Protein AF-A0A9C8MKR2-F1 (afdb_monomer)

Solvent-accessible surface area (backbone atoms only — not comparable to full-atom values): 10130 Å² total; per-residue (Å²): 132,82,73,86,80,74,69,85,69,83,81,73,58,50,80,43,44,31,37,41,53,26,25,48,69,58,49,51,50,31,66,74,66,73,51,85,75,60,47,44,42,74,74,47,92,58,81,66,60,78,58,73,46,70,56,48,45,56,51,41,48,49,52,42,58,51,49,63,74,76,45,94,72,82,83,54,96,58,78,41,53,66,44,45,46,54,51,47,24,70,72,35,68,50,70,89,67,43,78,46,97,65,90,54,72,68,50,41,60,75,42,12,74,50,95,69,36,49,73,47,77,49,29,47,44,60,55,58,68,70,51,61,66,67,58,32,61,74,72,68,55,87,82,85,91,75,86,87,79,91,69,57,79,91,73,60,76,56,74,87,126

Structure (mmCIF, N/CA/C/O backbone):
data_AF-A0A9C8MKR2-F1
#
_entry.id   AF-A0A9C8MKR2-F1
#
loop_
_atom_site.group_PDB
_atom_site.id
_atom_site.type_symbol
_atom_site.label_atom_id
_atom_site.label_alt_id
_atom_site.label_comp_id
_atom_site.label_asym_id
_atom_site.label_entity_id
_atom_site.label_seq_id
_atom_site.pdbx_PDB_ins_code
_atom_site.Cartn_x
_atom_site.Cartn_y
_atom_site.Cartn_z
_atom_site.occupancy
_atom_site.B_iso_or_equiv
_atom_site.auth_seq_id
_atom_site.auth_comp_id
_atom_site.auth_asym_id
_atom_site.auth_atom_id
_atom_site.pdbx_PDB_model_num
ATOM 1 N N . MET A 1 1 ? 21.883 5.729 -13.145 1.00 25.47 1 MET A N 1
ATOM 2 C CA . MET A 1 1 ? 21.526 6.793 -12.184 1.00 25.47 1 MET A CA 1
ATOM 3 C C . MET A 1 1 ? 20.183 7.330 -12.645 1.00 25.47 1 MET A C 1
ATOM 5 O O . MET A 1 1 ? 20.151 8.066 -13.616 1.00 25.47 1 MET A O 1
ATOM 9 N N . PHE A 1 2 ? 19.076 6.830 -12.087 1.00 24.97 2 PHE A N 1
ATOM 10 C CA . PHE A 1 2 ? 17.751 7.321 -12.472 1.00 24.97 2 PHE A CA 1
ATOM 11 C C . PHE A 1 2 ? 17.649 8.778 -12.010 1.00 24.97 2 PHE A C 1
ATOM 13 O O . PHE A 1 2 ? 17.885 9.011 -10.819 1.00 24.97 2 PHE A O 1
ATOM 20 N N . PRO A 1 3 ? 17.384 9.739 -12.913 1.00 27.67 3 PRO A N 1
ATOM 21 C CA . PRO A 1 3 ? 17.173 11.122 -12.518 1.00 27.67 3 PRO A CA 1
ATOM 22 C C . PRO A 1 3 ? 16.060 11.163 -11.471 1.00 27.67 3 PRO A C 1
ATOM 24 O O . PRO A 1 3 ? 15.127 10.356 -11.503 1.00 27.67 3 PRO A O 1
ATOM 27 N N . GLU A 1 4 ? 16.210 12.048 -10.491 1.00 32.69 4 GLU A N 1
ATOM 28 C CA . GLU A 1 4 ? 15.188 12.322 -9.490 1.00 32.69 4 GLU A CA 1
ATOM 29 C C . GLU A 1 4 ? 13.924 12.818 -10.200 1.00 32.69 4 GLU A C 1
ATOM 31 O O . GLU A 1 4 ? 13.739 14.012 -10.403 1.00 32.69 4 GLU A O 1
ATOM 36 N N . LEU A 1 5 ? 13.040 11.892 -10.583 1.00 31.42 5 LEU A N 1
ATOM 37 C CA . LEU A 1 5 ? 11.649 12.195 -10.894 1.00 31.42 5 LEU A CA 1
ATOM 38 C C . LEU A 1 5 ? 10.962 12.553 -9.575 1.00 31.42 5 LEU A C 1
ATOM 40 O O . LEU A 1 5 ? 10.247 11.757 -8.972 1.00 31.42 5 LEU A O 1
ATOM 44 N N . ILE A 1 6 ? 11.226 13.764 -9.096 1.00 31.67 6 ILE A N 1
ATOM 45 C CA . ILE A 1 6 ? 10.295 14.466 -8.226 1.00 31.67 6 ILE A CA 1
ATOM 46 C C . ILE A 1 6 ? 9.281 15.088 -9.180 1.00 31.67 6 ILE A C 1
ATOM 48 O O . ILE A 1 6 ? 9.388 16.247 -9.576 1.00 31.67 6 ILE A O 1
ATOM 52 N N . ALA A 1 7 ? 8.310 14.280 -9.608 1.00 32.16 7 ALA A N 1
ATOM 53 C CA . ALA A 1 7 ? 7.073 14.846 -10.108 1.00 32.16 7 ALA A CA 1
ATOM 54 C C . ALA A 1 7 ? 6.464 15.621 -8.934 1.00 32.16 7 ALA A C 1
ATOM 56 O O . ALA A 1 7 ? 6.243 15.050 -7.868 1.00 32.16 7 ALA A O 1
ATOM 57 N N . LYS A 1 8 ? 6.280 16.933 -9.107 1.00 33.09 8 LYS A N 1
ATOM 58 C CA . LYS A 1 8 ? 5.567 17.795 -8.159 1.00 33.09 8 LYS A CA 1
ATOM 59 C C . LYS A 1 8 ? 4.208 17.154 -7.869 1.00 33.09 8 LYS A C 1
ATOM 61 O O . LYS A 1 8 ? 3.331 17.190 -8.733 1.00 33.09 8 LYS A O 1
ATOM 66 N N . SER A 1 9 ? 4.047 16.550 -6.699 1.00 47.94 9 SER A N 1
ATOM 67 C CA . SER A 1 9 ? 2.753 16.045 -6.275 1.00 47.94 9 SER A CA 1
ATOM 68 C C . SER A 1 9 ? 1.878 17.179 -5.771 1.00 47.94 9 SER A C 1
ATOM 70 O O . SER A 1 9 ? 2.360 18.192 -5.260 1.00 47.94 9 SER A O 1
ATOM 72 N N . ALA A 1 10 ? 0.571 17.034 -5.980 1.00 54.66 10 ALA A N 1
ATOM 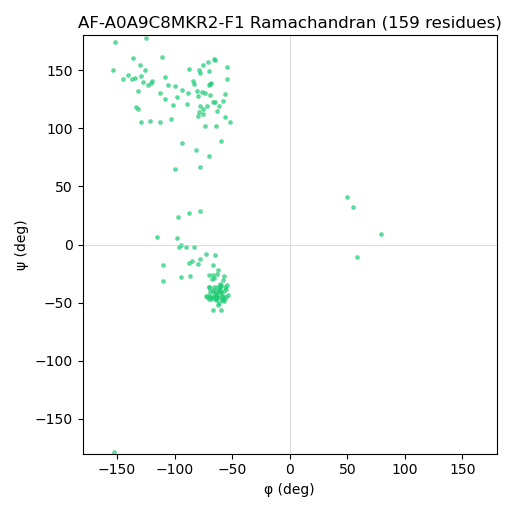73 C CA . ALA A 1 10 ? -0.396 17.844 -5.265 1.00 54.66 10 ALA A CA 1
ATOM 74 C C . ALA A 1 10 ? -0.241 17.495 -3.781 1.00 54.66 10 ALA A C 1
ATOM 76 O O . ALA A 1 10 ? -0.460 16.343 -3.411 1.00 54.66 10 ALA A O 1
ATOM 77 N N . GLU A 1 11 ? 0.189 18.453 -2.959 1.00 68.50 11 GLU A N 1
ATOM 78 C CA . GLU A 1 11 ? 0.273 18.256 -1.513 1.00 68.50 11 GLU A CA 1
ATOM 79 C C . GLU A 1 11 ? -1.114 17.841 -1.006 1.00 68.50 11 GLU A C 1
ATOM 81 O O . GLU A 1 11 ? -2.066 18.623 -1.055 1.00 68.50 11 GLU A O 1
ATOM 86 N N . ILE A 1 12 ? -1.253 16.579 -0.588 1.00 80.44 12 ILE A N 1
ATOM 87 C CA . ILE A 1 12 ? -2.455 16.140 0.115 1.00 80.44 12 ILE A CA 1
ATOM 88 C C . ILE A 1 12 ? -2.423 16.825 1.477 1.00 80.44 12 ILE A C 1
ATOM 90 O O . ILE A 1 12 ? -1.425 16.732 2.192 1.00 80.44 12 ILE A O 1
ATOM 94 N N . ASP A 1 13 ? -3.519 17.492 1.835 1.00 89.00 13 ASP A N 1
ATOM 95 C CA . ASP A 1 13 ? -3.641 18.142 3.133 1.00 89.00 13 ASP A CA 1
ATOM 96 C C . ASP A 1 13 ? -3.416 17.134 4.272 1.00 89.00 13 ASP A C 1
ATOM 98 O O . ASP A 1 13 ? -4.032 16.064 4.304 1.00 89.00 13 ASP A O 1
ATOM 102 N N . GLU A 1 14 ? -2.542 17.487 5.214 1.00 90.75 14 GLU A N 1
ATOM 103 C CA . GLU A 1 14 ? -2.155 16.645 6.351 1.00 90.75 14 GLU A CA 1
ATOM 104 C C . GLU A 1 14 ? -3.352 16.224 7.220 1.00 90.75 14 GLU A C 1
ATOM 106 O O . GLU A 1 14 ? -3.341 15.131 7.796 1.00 90.75 14 GLU A O 1
ATOM 111 N N . GLY A 1 15 ? -4.390 17.065 7.291 1.00 92.50 15 GLY A N 1
ATOM 112 C CA . GLY A 1 15 ? -5.635 16.820 8.018 1.00 92.50 15 GLY A CA 1
ATOM 113 C C . GLY A 1 15 ? -6.663 15.993 7.245 1.00 92.50 15 GLY A C 1
ATOM 114 O O . GLY A 1 15 ? -7.716 15.668 7.797 1.00 92.50 15 GLY A O 1
ATOM 115 N N . THR A 1 16 ? -6.376 15.616 5.996 1.00 92.12 16 THR A N 1
ATOM 116 C CA . THR A 1 16 ? -7.273 14.793 5.181 1.00 92.12 16 THR A CA 1
ATOM 117 C C . THR A 1 16 ? -7.564 13.469 5.880 1.00 92.12 16 THR A C 1
ATOM 119 O O . THR A 1 16 ? -6.653 12.692 6.183 1.00 92.12 16 THR A O 1
ATOM 122 N N . VAL A 1 17 ? -8.852 13.195 6.096 1.00 93.56 17 VAL A N 1
ATOM 123 C CA . VAL A 1 17 ? -9.331 11.951 6.702 1.00 93.56 17 VAL A CA 1
ATOM 124 C C . VAL A 1 17 ? -9.204 10.796 5.712 1.00 93.56 17 VAL A C 1
ATOM 126 O O . VAL A 1 17 ? -9.646 10.866 4.562 1.00 93.56 17 VAL A O 1
ATOM 129 N N . LEU A 1 18 ? -8.609 9.710 6.192 1.00 94.62 18 LEU A N 1
ATOM 130 C CA . LEU A 1 18 ? -8.375 8.480 5.456 1.00 94.62 18 LEU A CA 1
ATOM 131 C C . LEU A 1 18 ? -9.081 7.310 6.133 1.00 94.62 18 LEU A C 1
ATOM 133 O O . LEU A 1 18 ? -9.036 7.156 7.353 1.00 94.62 18 LEU A O 1
ATOM 137 N N . TRP A 1 19 ? -9.651 6.435 5.312 1.00 95.56 19 TRP A N 1
ATOM 138 C CA . TRP A 1 19 ? -10.351 5.232 5.738 1.00 95.56 19 TRP A CA 1
ATOM 139 C C . TRP A 1 19 ? -9.706 3.973 5.160 1.00 95.56 19 TRP A C 1
ATOM 141 O O . TRP A 1 19 ? -9.347 3.920 3.979 1.00 95.56 19 TRP A O 1
ATOM 151 N N . LYS A 1 20 ? -9.607 2.918 5.972 1.00 95.06 20 LYS A N 1
ATOM 152 C CA . LYS A 1 20 ? -9.227 1.575 5.520 1.00 95.06 20 LYS A CA 1
ATOM 153 C C . LYS A 1 20 ? -10.159 0.523 6.093 1.00 95.06 20 LYS A C 1
ATOM 155 O O . LYS A 1 20 ? -10.207 0.311 7.299 1.00 95.06 20 LYS A O 1
ATOM 160 N N . TYR A 1 21 ? -10.839 -0.172 5.195 1.00 95.38 21 TYR A N 1
ATOM 161 C CA . TYR A 1 21 ? -11.776 -1.242 5.507 1.00 95.38 21 TYR A CA 1
ATOM 162 C C . TYR A 1 21 ? -11.046 -2.581 5.461 1.00 95.38 21 TYR A C 1
ATOM 164 O O . TYR A 1 21 ? -10.283 -2.846 4.527 1.00 95.38 21 TYR A O 1
ATOM 172 N N . LEU A 1 22 ? -11.244 -3.413 6.476 1.00 95.50 22 LEU A N 1
ATOM 173 C CA . LEU A 1 22 ? -10.551 -4.686 6.645 1.00 95.50 22 LEU A CA 1
ATOM 174 C C . LEU A 1 22 ? -11.517 -5.746 7.167 1.00 95.50 22 LEU A C 1
ATOM 176 O O . LEU A 1 22 ? -12.363 -5.463 8.011 1.00 95.50 22 LEU A O 1
ATOM 180 N N . ASP A 1 23 ? -11.329 -6.990 6.737 1.00 95.38 23 ASP A N 1
ATOM 181 C CA . ASP A 1 23 ? -11.853 -8.132 7.484 1.00 95.38 23 ASP A CA 1
ATOM 182 C C . ASP A 1 23 ? -11.154 -8.271 8.850 1.00 95.38 23 ASP A C 1
ATOM 184 O O . ASP A 1 23 ? -10.034 -7.783 9.063 1.00 95.38 23 ASP A O 1
ATOM 188 N N . LEU A 1 24 ? -11.814 -8.975 9.775 1.00 95.00 24 LEU A N 1
ATOM 189 C CA . LEU A 1 24 ? -11.318 -9.173 11.138 1.00 95.00 24 LEU A CA 1
ATOM 190 C C . LEU A 1 24 ? -9.907 -9.781 11.169 1.00 95.00 24 LEU A C 1
ATOM 192 O O . LEU A 1 24 ? -9.075 -9.395 11.988 1.00 95.00 24 LEU A O 1
ATOM 196 N N . SER A 1 25 ? -9.610 -10.718 10.266 1.00 94.50 25 SER A N 1
ATOM 197 C CA . SER A 1 25 ? -8.324 -11.421 10.253 1.00 94.50 25 SER A CA 1
ATOM 198 C C . SER A 1 25 ? -7.161 -10.486 9.900 1.00 94.50 25 SER A C 1
ATOM 200 O O . SER A 1 25 ? -6.110 -10.514 10.550 1.00 94.50 25 SER A O 1
ATOM 202 N N . LYS A 1 26 ? -7.361 -9.588 8.927 1.00 94.81 26 LYS A N 1
ATOM 203 C CA . LYS A 1 26 ? -6.392 -8.550 8.561 1.00 94.81 26 LYS A CA 1
ATOM 204 C C . LYS A 1 26 ? -6.226 -7.529 9.676 1.00 94.81 26 LYS A C 1
ATOM 206 O O . LYS A 1 26 ? -5.097 -7.116 9.937 1.00 94.81 26 LYS A O 1
ATOM 211 N N . PHE A 1 27 ? -7.312 -7.154 10.351 1.00 95.81 27 PHE A N 1
ATOM 212 C CA . PHE A 1 27 ? -7.242 -6.246 11.493 1.00 95.81 27 PHE A CA 1
ATOM 213 C C . PHE A 1 27 ? -6.443 -6.844 12.658 1.00 95.81 27 PHE A C 1
ATOM 215 O O . PHE A 1 27 ? -5.524 -6.208 13.171 1.00 95.81 27 PHE A O 1
ATOM 222 N N . ILE A 1 28 ? -6.698 -8.106 13.012 1.00 95.94 28 ILE A N 1
ATOM 223 C CA . ILE A 1 28 ? -5.914 -8.824 14.026 1.00 95.94 28 ILE A CA 1
ATOM 224 C C . ILE A 1 28 ? -4.438 -8.904 13.613 1.00 95.94 28 ILE A C 1
ATOM 226 O O . ILE A 1 28 ? -3.555 -8.646 14.434 1.00 95.94 28 ILE A O 1
ATOM 230 N N . SER A 1 29 ? -4.145 -9.206 12.341 1.00 96.75 29 SER A N 1
ATOM 231 C CA . SER A 1 29 ? -2.765 -9.219 11.838 1.00 96.75 29 SER A CA 1
ATOM 232 C C . SER A 1 29 ? -2.085 -7.854 11.988 1.00 96.75 29 SER A C 1
ATOM 234 O O . SER A 1 29 ? -0.909 -7.815 12.346 1.00 96.75 29 SER A O 1
ATOM 236 N N . LEU A 1 30 ? -2.792 -6.750 11.722 1.00 96.06 30 LEU A N 1
ATOM 237 C CA . LEU A 1 30 ? -2.275 -5.390 11.896 1.00 96.06 30 LEU A CA 1
ATOM 238 C C . LEU A 1 30 ? -1.917 -5.119 13.364 1.00 96.06 30 LEU A C 1
ATOM 240 O O . LEU A 1 30 ? -0.797 -4.698 13.647 1.00 96.06 30 LEU A O 1
ATOM 244 N N . LEU A 1 31 ? -2.835 -5.401 14.294 1.00 96.00 31 LEU A N 1
ATOM 245 C CA . LEU A 1 31 ? -2.627 -5.164 15.727 1.00 96.00 31 LEU A CA 1
ATOM 246 C C . LEU A 1 31 ? -1.499 -6.027 16.302 1.00 96.00 31 LEU A C 1
ATOM 248 O O . LEU A 1 31 ? -0.655 -5.538 17.051 1.00 96.00 31 LEU A O 1
ATOM 252 N N . SER A 1 32 ? -1.470 -7.309 15.932 1.00 97.75 32 SER A N 1
ATOM 253 C CA . SER A 1 32 ? -0.477 -8.266 16.420 1.00 97.75 32 SER A CA 1
ATOM 254 C C . SER A 1 32 ? 0.929 -7.933 15.919 1.00 97.75 32 SER A C 1
ATOM 256 O O . SER A 1 32 ? 1.880 -7.939 16.700 1.00 97.75 32 SER A O 1
ATOM 258 N N . LYS A 1 33 ? 1.068 -7.612 14.626 1.00 96.00 33 LYS A N 1
ATOM 259 C CA . LYS A 1 33 ? 2.376 -7.351 14.008 1.00 96.00 33 LYS A CA 1
ATOM 260 C C . LYS A 1 33 ? 2.831 -5.901 14.132 1.00 96.00 33 LYS A C 1
ATOM 262 O O . LYS A 1 33 ? 4.007 -5.634 13.900 1.00 96.00 33 LYS A O 1
ATOM 267 N N . LYS A 1 34 ? 1.920 -4.977 14.465 1.00 94.00 34 LYS A N 1
ATOM 268 C CA . LYS A 1 34 ? 2.159 -3.524 14.496 1.00 94.00 34 LYS A CA 1
ATOM 269 C C . LYS A 1 34 ? 2.817 -3.027 13.206 1.00 94.00 34 LYS A C 1
ATOM 271 O O . LYS A 1 34 ? 3.757 -2.237 13.233 1.00 94.00 34 LYS A O 1
ATOM 276 N N . SER A 1 35 ? 2.361 -3.549 12.070 1.00 92.38 35 SER A N 1
ATOM 277 C CA . SER A 1 35 ? 2.944 -3.266 10.763 1.00 92.38 35 SER A CA 1
ATOM 278 C C . SER A 1 35 ? 1.883 -3.217 9.673 1.00 92.38 35 SER A C 1
ATOM 280 O O . SER A 1 35 ? 0.918 -3.984 9.671 1.00 92.38 35 SER A O 1
ATOM 282 N N . LEU A 1 36 ? 2.073 -2.300 8.727 1.00 92.50 36 LEU A N 1
ATOM 283 C CA . LEU A 1 36 ? 1.232 -2.189 7.544 1.00 92.50 36 LEU A CA 1
ATOM 284 C 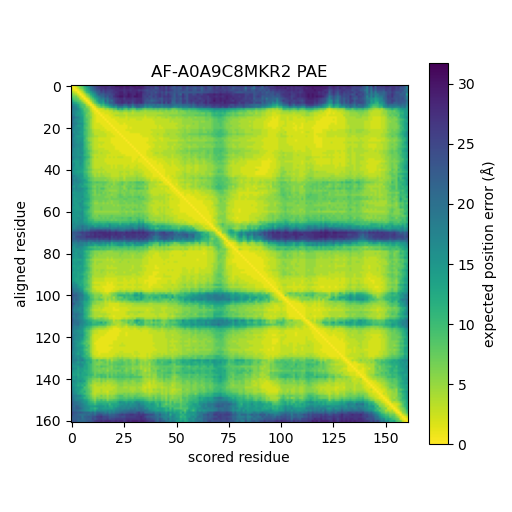C . LEU A 1 36 ? 1.671 -3.225 6.508 1.00 92.50 36 LEU A C 1
ATOM 286 O O . LEU A 1 36 ? 2.852 -3.347 6.193 1.00 92.50 36 LEU A O 1
ATOM 290 N N . TRP A 1 37 ? 0.708 -3.955 5.950 1.00 93.31 37 TRP A N 1
ATOM 291 C CA . TRP A 1 37 ? 0.953 -4.824 4.803 1.00 93.31 37 TRP A CA 1
ATOM 292 C C . TRP A 1 37 ? 0.989 -4.000 3.516 1.00 93.31 37 TRP A C 1
ATOM 294 O O . TRP A 1 37 ? 0.035 -3.273 3.246 1.00 93.31 37 TRP A O 1
ATOM 304 N N . LEU A 1 38 ? 2.035 -4.132 2.701 1.00 92.88 38 LEU A N 1
ATOM 305 C CA . LEU A 1 38 ? 2.066 -3.558 1.357 1.00 92.88 38 LEU A CA 1
ATOM 306 C C . LEU A 1 38 ? 1.962 -4.686 0.329 1.00 92.88 38 LEU A C 1
ATOM 308 O O . LEU A 1 38 ? 2.748 -5.633 0.350 1.00 92.88 38 LEU A O 1
ATOM 312 N N . ALA A 1 39 ? 0.982 -4.591 -0.564 1.00 93.31 39 ALA A N 1
ATOM 313 C CA . ALA A 1 39 ? 0.785 -5.556 -1.634 1.00 93.31 39 ALA A CA 1
ATOM 314 C C . ALA A 1 39 ? 1.699 -5.215 -2.815 1.00 93.31 39 ALA A C 1
ATOM 316 O O . ALA A 1 39 ? 1.846 -4.048 -3.173 1.00 93.31 39 ALA A O 1
ATOM 317 N N . ARG A 1 40 ? 2.312 -6.231 -3.424 1.00 93.31 40 ARG A N 1
ATOM 318 C CA . ARG A 1 40 ? 3.083 -6.046 -4.657 1.00 93.31 40 ARG A CA 1
ATOM 319 C C . ARG A 1 40 ? 2.152 -5.699 -5.811 1.00 93.31 40 ARG A C 1
ATOM 321 O O . ARG A 1 40 ? 1.105 -6.337 -5.941 1.00 93.31 40 ARG A O 1
ATOM 328 N N . VAL A 1 41 ? 2.555 -4.758 -6.660 1.00 92.75 41 VAL A N 1
ATOM 329 C CA . VAL A 1 41 ? 1.731 -4.293 -7.790 1.00 92.75 41 VAL A CA 1
ATOM 330 C C . VAL A 1 41 ? 1.345 -5.445 -8.719 1.00 92.75 41 VAL A C 1
ATOM 332 O O . VAL A 1 41 ? 0.189 -5.562 -9.105 1.00 92.75 41 VAL A O 1
ATOM 335 N N . ASP A 1 42 ? 2.258 -6.381 -8.989 1.00 91.56 42 ASP A N 1
ATOM 336 C CA . ASP A 1 42 ? 1.985 -7.529 -9.866 1.00 91.56 42 ASP A CA 1
ATOM 337 C C . ASP A 1 42 ? 0.924 -8.517 -9.337 1.00 91.56 42 ASP A C 1
ATOM 339 O O . ASP A 1 42 ? 0.498 -9.413 -10.065 1.00 91.56 42 ASP A O 1
ATOM 343 N N . THR A 1 43 ? 0.479 -8.364 -8.085 1.00 92.88 43 THR A N 1
ATOM 344 C CA . THR A 1 43 ? -0.576 -9.196 -7.476 1.00 92.88 43 THR A CA 1
ATOM 345 C C . THR A 1 43 ? -1.978 -8.592 -7.589 1.00 92.88 43 THR A C 1
ATOM 347 O O . THR A 1 43 ? -2.948 -9.187 -7.113 1.00 92.88 43 THR A O 1
ATOM 350 N N . PHE A 1 44 ? -2.103 -7.411 -8.196 1.00 89.69 44 PHE A N 1
ATOM 351 C CA . PHE A 1 44 ? -3.368 -6.695 -8.294 1.00 89.69 44 PHE A CA 1
ATOM 352 C C . PHE A 1 44 ? -4.287 -7.332 -9.342 1.00 89.69 44 PHE A C 1
ATOM 354 O O . PHE A 1 44 ? -3.853 -8.004 -10.278 1.00 89.69 44 PHE A O 1
ATOM 361 N N . LYS A 1 45 ? -5.601 -7.137 -9.169 1.00 87.50 45 LYS A N 1
ATOM 362 C CA . LYS A 1 45 ? -6.602 -7.657 -10.113 1.00 87.50 45 LYS A CA 1
ATOM 363 C C . LYS A 1 45 ? -6.553 -6.907 -11.448 1.00 87.50 45 LYS A C 1
ATOM 365 O O . LYS A 1 45 ? -6.762 -7.531 -12.489 1.00 87.50 45 LYS A O 1
ATOM 370 N N . ASP A 1 46 ? -6.295 -5.600 -11.410 1.00 84.75 46 ASP A N 1
ATOM 371 C CA . ASP A 1 46 ? -6.044 -4.817 -12.616 1.00 84.75 46 ASP A CA 1
ATOM 372 C C . ASP A 1 46 ? -4.605 -5.037 -13.088 1.00 84.75 46 ASP A C 1
ATOM 374 O O . ASP A 1 46 ? -3.643 -4.665 -12.424 1.00 84.75 46 ASP A O 1
ATOM 378 N N . LYS A 1 47 ? -4.467 -5.661 -14.256 1.00 83.19 47 LYS A N 1
ATOM 379 C CA . LYS A 1 47 ? -3.167 -5.974 -14.859 1.00 83.19 47 LYS A CA 1
ATOM 380 C C . LYS A 1 47 ? -2.514 -4.766 -15.528 1.00 83.19 47 LYS A C 1
ATOM 382 O O . LYS A 1 47 ? -1.347 -4.858 -15.899 1.00 83.19 47 LYS A O 1
ATOM 387 N N . HIS A 1 48 ? -3.258 -3.678 -15.720 1.00 80.62 48 HIS A N 1
ATOM 388 C CA . HIS A 1 48 ? -2.729 -2.439 -16.283 1.00 80.62 48 HIS A CA 1
ATOM 389 C C . HIS A 1 48 ? -2.085 -1.555 -15.211 1.00 80.62 48 HIS A C 1
ATOM 391 O O . HIS A 1 48 ? -1.348 -0.627 -15.549 1.00 80.62 48 HIS A O 1
ATOM 397 N N . GLU A 1 49 ? -2.324 -1.844 -13.929 1.00 79.81 49 GLU A N 1
ATOM 398 C CA . GLU A 1 49 ? -1.760 -1.076 -12.828 1.00 79.81 49 GLU A CA 1
ATOM 399 C C . GLU A 1 49 ? -0.230 -1.221 -12.800 1.00 79.81 49 GLU A C 1
ATOM 401 O O . GLU A 1 49 ? 0.322 -2.321 -12.771 1.00 79.81 49 GLU A O 1
ATOM 406 N N . GLY A 1 50 ? 0.467 -0.084 -12.883 1.00 80.75 50 GLY A N 1
ATOM 407 C CA . GLY A 1 50 ? 1.928 -0.034 -12.978 1.00 80.75 50 GLY A CA 1
ATOM 408 C C . GLY A 1 50 ? 2.514 -0.320 -14.368 1.00 80.75 50 GLY A C 1
ATOM 409 O O . GLY A 1 50 ? 3.734 -0.443 -14.484 1.00 80.75 50 GLY A O 1
ATOM 410 N N . MET A 1 51 ? 1.698 -0.419 -15.426 1.00 83.94 51 MET A N 1
ATOM 411 C CA . MET A 1 51 ? 2.217 -0.510 -16.796 1.00 83.94 51 MET A CA 1
ATOM 412 C C . MET A 1 51 ? 2.648 0.849 -17.351 1.00 83.94 51 MET A C 1
ATOM 414 O O . MET A 1 51 ? 2.067 1.887 -17.034 1.00 83.94 51 MET A O 1
ATOM 418 N N . PHE A 1 52 ? 3.634 0.835 -18.249 1.00 85.38 52 PHE A N 1
ATOM 419 C CA . PHE A 1 52 ? 4.023 2.040 -18.967 1.00 85.38 52 PHE A CA 1
ATOM 420 C C . PHE A 1 52 ? 2.940 2.470 -19.966 1.00 85.38 52 PHE A C 1
ATOM 422 O O . PHE A 1 52 ? 2.428 1.626 -20.712 1.00 85.38 52 PHE A O 1
ATOM 429 N N . PRO A 1 53 ? 2.647 3.782 -20.060 1.00 84.25 53 PRO A N 1
ATOM 430 C CA . PRO A 1 53 ? 1.909 4.334 -21.187 1.00 84.25 53 PRO A CA 1
ATOM 431 C C . PRO A 1 53 ? 2.580 3.973 -22.516 1.00 84.25 53 PRO A C 1
ATOM 433 O O . PRO A 1 53 ? 3.801 3.796 -22.581 1.00 84.25 53 PRO A O 1
ATOM 436 N N . LEU A 1 54 ? 1.793 3.902 -23.592 1.00 84.62 54 LEU A N 1
ATOM 437 C CA . LEU A 1 54 ? 2.278 3.461 -24.904 1.00 84.62 54 LEU A CA 1
ATOM 438 C C . LEU A 1 54 ? 3.478 4.286 -25.394 1.00 84.62 54 LEU A C 1
ATOM 440 O O . LEU A 1 54 ? 4.463 3.715 -25.851 1.00 84.62 54 LEU A O 1
ATOM 444 N N . GLU A 1 55 ? 3.415 5.608 -25.262 1.00 85.06 55 GLU A N 1
ATOM 445 C CA . GLU A 1 55 ? 4.468 6.533 -25.702 1.00 85.06 55 GLU A CA 1
ATOM 446 C C . GLU A 1 55 ? 5.778 6.327 -24.926 1.00 85.06 55 GLU A C 1
ATOM 448 O O . GLU A 1 55 ? 6.864 6.273 -25.511 1.00 85.06 55 GLU A O 1
ATOM 453 N N . MET A 1 56 ? 5.679 6.119 -23.609 1.00 85.94 56 MET A N 1
ATOM 454 C CA . MET A 1 56 ? 6.830 5.791 -22.767 1.00 85.94 56 MET A CA 1
ATOM 455 C C . MET A 1 56 ? 7.422 4.437 -23.163 1.00 85.94 56 MET A C 1
ATOM 457 O O . MET A 1 56 ? 8.635 4.330 -23.341 1.00 85.94 56 MET A O 1
ATOM 461 N N . LYS A 1 57 ? 6.577 3.420 -23.374 1.00 89.44 57 LYS A N 1
ATOM 462 C CA . LYS A 1 57 ? 7.019 2.098 -23.830 1.00 89.44 57 LYS A CA 1
ATOM 463 C C . LYS A 1 57 ? 7.746 2.183 -25.173 1.00 89.44 57 LYS A C 1
ATOM 465 O O . LYS A 1 57 ? 8.843 1.654 -25.298 1.00 89.44 57 LYS A O 1
ATOM 470 N N . GLN A 1 58 ? 7.179 2.890 -26.151 1.00 90.19 58 GLN A N 1
ATOM 471 C CA . GLN A 1 58 ? 7.796 3.095 -27.465 1.00 90.19 58 GLN A CA 1
ATOM 472 C C . GLN A 1 58 ? 9.140 3.825 -27.371 1.00 90.19 58 GLN A C 1
ATOM 474 O O . GLN A 1 58 ? 10.058 3.524 -28.132 1.00 90.19 58 GLN A O 1
ATOM 479 N N . THR A 1 59 ? 9.261 4.784 -26.453 1.00 90.50 59 THR A N 1
ATOM 480 C CA . THR A 1 59 ? 10.511 5.516 -26.230 1.00 90.50 59 THR A CA 1
ATOM 481 C C . THR A 1 59 ? 11.577 4.606 -25.623 1.00 90.50 59 THR A C 1
ATOM 483 O O . THR A 1 59 ? 12.687 4.536 -26.143 1.00 90.50 59 THR A O 1
ATOM 486 N N . LEU A 1 60 ? 11.226 3.835 -24.591 1.00 90.06 60 LEU A N 1
ATOM 487 C CA . LEU A 1 60 ? 12.120 2.844 -23.987 1.00 90.06 60 LEU A CA 1
ATOM 488 C C . LEU A 1 60 ? 12.527 1.7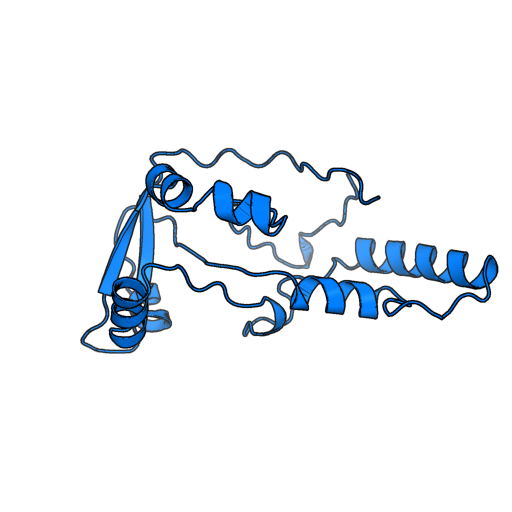54 -24.988 1.00 90.06 60 LEU A C 1
ATOM 490 O O . LEU A 1 60 ? 13.699 1.396 -25.051 1.00 90.06 60 LEU A O 1
ATOM 494 N N . ASP A 1 61 ? 11.604 1.294 -25.837 1.00 91.94 61 ASP A N 1
ATOM 495 C CA . ASP A 1 61 ? 11.897 0.309 -26.884 1.00 91.94 61 ASP A CA 1
ATOM 496 C C . ASP A 1 61 ? 12.943 0.821 -27.886 1.00 91.94 61 ASP A C 1
ATOM 498 O O . ASP A 1 61 ? 13.740 0.031 -28.393 1.00 91.94 61 ASP A O 1
ATOM 502 N N . LYS A 1 62 ? 12.966 2.129 -28.186 1.00 91.50 62 LYS A N 1
ATOM 503 C CA . LYS A 1 62 ? 14.016 2.736 -29.024 1.00 91.50 62 LYS A CA 1
ATOM 504 C C . LYS A 1 62 ? 15.355 2.771 -28.292 1.00 91.50 62 LYS A C 1
ATOM 506 O O . LYS A 1 62 ? 16.346 2.327 -28.858 1.00 91.50 62 LYS A O 1
ATOM 511 N N . ILE A 1 63 ? 15.352 3.211 -27.034 1.00 88.69 63 ILE A N 1
ATOM 512 C CA . ILE A 1 63 ? 16.549 3.293 -26.186 1.00 88.69 63 ILE A CA 1
ATOM 513 C C . ILE A 1 63 ? 17.223 1.917 -26.057 1.00 88.69 63 ILE A C 1
ATOM 515 O O . ILE A 1 63 ? 18.416 1.783 -26.309 1.00 88.69 63 ILE A O 1
ATOM 519 N N . TYR A 1 64 ? 16.461 0.865 -25.741 1.00 87.81 64 TYR A N 1
ATOM 520 C CA . TYR A 1 64 ? 17.016 -0.490 -25.639 1.00 87.81 64 TYR A CA 1
ATOM 521 C C . TYR A 1 64 ? 17.566 -1.007 -26.979 1.00 87.81 64 TYR A C 1
ATOM 523 O O . TYR A 1 64 ? 18.607 -1.657 -26.991 1.00 87.81 64 TYR A O 1
ATOM 531 N N . LYS A 1 65 ? 16.931 -0.679 -28.115 1.00 87.12 65 LYS A N 1
ATOM 532 C CA . LYS A 1 65 ? 17.444 -1.035 -29.454 1.00 87.12 65 LYS A CA 1
ATOM 533 C C . LYS A 1 65 ? 18.730 -0.301 -29.831 1.00 87.12 65 LYS A C 1
ATOM 535 O O . LYS A 1 65 ? 19.492 -0.815 -30.646 1.00 87.12 65 LYS A O 1
ATOM 540 N N . GLU A 1 66 ? 18.936 0.912 -29.328 1.00 86.00 66 GLU A N 1
ATOM 541 C CA . GLU A 1 66 ? 20.178 1.666 -29.530 1.00 86.00 66 GLU A CA 1
ATOM 542 C C . GLU A 1 66 ? 21.314 1.045 -28.712 1.00 86.00 66 GLU A C 1
ATOM 544 O O . GLU A 1 66 ? 22.364 0.748 -29.278 1.00 86.00 66 GLU A O 1
ATOM 549 N N . PHE A 1 67 ? 21.065 0.702 -27.444 1.00 81.12 67 PHE A N 1
ATOM 550 C CA . PHE A 1 67 ? 22.050 0.011 -26.605 1.00 81.12 67 PHE A CA 1
ATOM 551 C C . PHE A 1 67 ? 22.470 -1.362 -27.152 1.00 81.12 67 PHE A C 1
ATOM 553 O O . PHE A 1 67 ? 23.650 -1.696 -27.096 1.00 81.12 67 PHE A O 1
ATOM 560 N N . GLU A 1 68 ? 21.552 -2.131 -27.753 1.00 76.50 68 GLU A N 1
ATOM 561 C CA . GLU A 1 68 ? 21.889 -3.412 -28.404 1.00 76.50 68 GLU A CA 1
ATOM 562 C C . GLU A 1 68 ? 22.867 -3.271 -29.587 1.00 76.50 68 GLU A C 1
ATOM 564 O O . GLU A 1 68 ? 23.513 -4.249 -29.963 1.00 76.50 68 GLU A O 1
ATOM 569 N N . LYS A 1 69 ? 22.966 -2.087 -30.206 1.00 68.19 69 LYS A N 1
ATOM 570 C CA . LYS A 1 69 ? 23.898 -1.833 -31.319 1.00 68.19 69 LYS A CA 1
ATOM 571 C C . LYS A 1 69 ? 25.287 -1.414 -30.844 1.00 68.19 69 LYS A C 1
ATOM 573 O O . LYS A 1 69 ? 26.247 -1.610 -31.586 1.00 68.19 69 LYS A O 1
ATOM 578 N N . GLU A 1 70 ? 25.377 -0.809 -29.662 1.00 65.00 70 GLU A N 1
ATOM 579 C CA . GLU A 1 70 ? 26.609 -0.219 -29.126 1.00 65.00 70 GLU A CA 1
ATOM 580 C C . GLU A 1 70 ? 27.387 -1.184 -28.218 1.00 65.00 70 GLU A C 1
ATOM 582 O O . GLU A 1 70 ? 28.615 -1.124 -28.193 1.00 65.00 70 GLU A O 1
ATOM 587 N N . GLU A 1 71 ? 26.718 -2.132 -27.548 1.00 58.38 71 GLU A N 1
ATOM 588 C CA . GLU A 1 71 ? 27.377 -3.159 -26.736 1.00 58.38 71 GLU A CA 1
ATOM 589 C C . GLU A 1 71 ? 26.783 -4.567 -26.922 1.00 58.38 71 GLU A C 1
ATOM 591 O O . GLU A 1 71 ? 25.574 -4.773 -26.984 1.00 58.38 71 GLU A O 1
ATOM 596 N N . ASN A 1 72 ? 27.658 -5.579 -26.918 1.00 55.28 72 ASN A N 1
ATOM 597 C CA . ASN A 1 72 ? 27.306 -7.006 -26.935 1.00 55.28 72 ASN A CA 1
ATOM 598 C C . ASN A 1 72 ? 27.082 -7.562 -25.504 1.00 55.28 72 ASN A C 1
ATOM 600 O O . ASN A 1 72 ? 27.338 -8.734 -25.233 1.00 55.28 72 ASN A O 1
ATOM 604 N N . THR A 1 73 ? 26.673 -6.715 -24.554 1.00 57.78 73 THR A N 1
ATOM 605 C CA . THR A 1 73 ? 26.676 -6.974 -23.101 1.00 57.78 73 THR A CA 1
ATOM 606 C C . THR A 1 73 ? 25.287 -7.384 -22.595 1.00 57.78 73 THR A C 1
ATOM 608 O O . THR A 1 73 ? 24.659 -6.721 -21.773 1.00 57.78 73 THR A O 1
ATOM 611 N N . LYS A 1 74 ? 24.781 -8.539 -23.046 1.00 62.59 74 LYS A N 1
ATOM 612 C CA . LYS A 1 74 ? 23.511 -9.117 -22.546 1.00 62.59 74 LYS A CA 1
ATOM 613 C C . LYS A 1 74 ? 23.629 -9.823 -21.181 1.00 62.59 74 LYS A C 1
ATOM 615 O O . LYS A 1 74 ? 22.840 -10.715 -20.884 1.00 62.59 74 LYS A O 1
ATOM 620 N N . ASP A 1 75 ? 24.561 -9.414 -20.323 1.00 69.94 75 ASP A N 1
ATOM 621 C CA . ASP A 1 75 ? 24.826 -10.098 -19.044 1.00 69.94 75 ASP A CA 1
ATOM 622 C C . ASP A 1 75 ? 23.995 -9.554 -17.863 1.00 69.94 75 ASP A C 1
ATOM 624 O O . ASP A 1 75 ? 24.066 -10.063 -16.743 1.00 69.94 75 ASP A O 1
ATOM 628 N N . GLY A 1 76 ? 23.172 -8.525 -18.098 1.00 74.06 76 GLY A N 1
ATOM 629 C CA . GLY A 1 76 ? 22.262 -7.958 -17.102 1.00 74.06 76 GLY A CA 1
ATOM 630 C C . GLY A 1 76 ? 20.891 -8.657 -17.046 1.00 74.06 76 GLY A C 1
ATOM 631 O O . GLY A 1 76 ? 20.394 -9.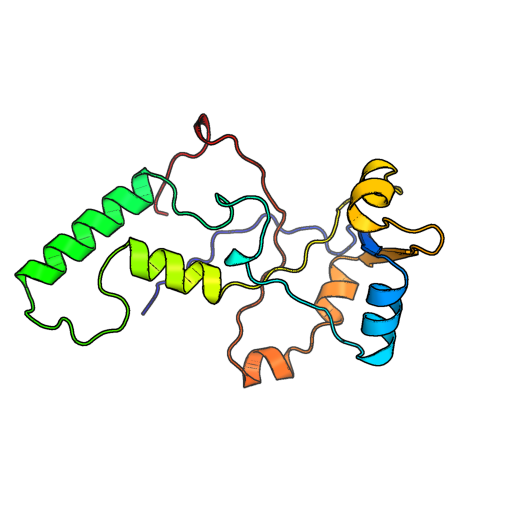129 -18.069 1.00 74.06 76 GLY A O 1
ATOM 632 N N . PRO A 1 77 ? 20.213 -8.667 -15.879 1.00 76.88 77 PRO A N 1
ATOM 633 C CA . PRO A 1 77 ? 18.888 -9.280 -15.716 1.00 76.88 77 PRO A CA 1
ATOM 634 C C . PRO A 1 77 ? 17.740 -8.491 -16.373 1.00 76.88 77 PRO A C 1
ATOM 636 O O . PRO A 1 77 ? 16.608 -8.964 -16.384 1.00 76.88 77 PRO A O 1
ATOM 639 N N . ILE A 1 78 ? 18.005 -7.277 -16.866 1.00 86.69 78 ILE A N 1
ATOM 640 C CA . ILE A 1 78 ? 17.036 -6.407 -17.540 1.00 86.69 78 ILE A CA 1
ATOM 641 C C . ILE A 1 78 ? 17.585 -6.124 -18.933 1.00 86.69 78 ILE A C 1
ATOM 643 O O . ILE A 1 78 ? 18.544 -5.364 -19.060 1.00 86.69 78 ILE A O 1
ATOM 647 N N . GLN A 1 79 ? 16.997 -6.733 -19.961 1.00 87.00 79 GLN A N 1
ATOM 648 C CA . GLN A 1 79 ? 17.533 -6.663 -21.324 1.00 87.00 79 GLN A CA 1
ATOM 649 C C . GLN A 1 79 ? 16.672 -5.820 -22.264 1.00 87.00 79 GLN A C 1
ATOM 651 O O . GLN A 1 79 ? 17.125 -5.411 -23.327 1.00 87.00 79 GLN A O 1
ATOM 656 N N . ASN A 1 80 ? 15.419 -5.571 -21.894 1.00 89.50 80 ASN A N 1
ATOM 657 C CA . ASN A 1 80 ? 14.471 -4.832 -22.714 1.00 89.50 80 ASN A CA 1
ATOM 658 C C . ASN A 1 80 ? 13.429 -4.110 -21.845 1.00 89.50 80 ASN A C 1
ATOM 660 O O . ASN A 1 80 ? 13.344 -4.304 -20.629 1.00 89.50 80 ASN A O 1
ATOM 664 N N . THR A 1 81 ? 12.582 -3.309 -22.491 1.00 90.12 81 THR A N 1
ATOM 665 C CA . THR A 1 81 ? 11.496 -2.557 -21.847 1.00 90.12 81 THR A CA 1
ATOM 666 C C . THR A 1 81 ? 10.533 -3.443 -21.060 1.00 90.12 81 THR A C 1
ATOM 668 O O . THR A 1 81 ? 10.045 -3.038 -20.006 1.00 90.12 81 THR A O 1
ATOM 671 N N . THR A 1 82 ? 10.250 -4.655 -21.547 1.00 90.69 82 THR A N 1
ATOM 672 C CA . THR A 1 82 ? 9.341 -5.588 -20.868 1.00 90.69 82 THR A CA 1
ATOM 673 C C . THR A 1 82 ? 9.965 -6.098 -19.577 1.00 9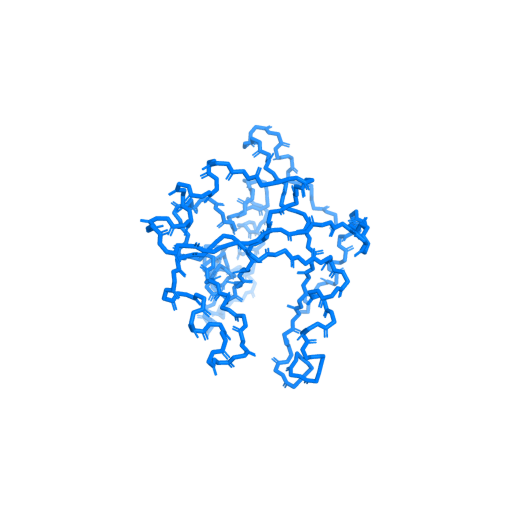0.69 82 THR A C 1
ATOM 675 O O . THR A 1 82 ? 9.301 -6.071 -18.542 1.00 90.69 82 THR A O 1
ATOM 678 N N . ASP A 1 83 ? 11.241 -6.489 -19.604 1.00 91.69 83 ASP A N 1
ATOM 679 C CA . ASP A 1 83 ? 11.971 -6.909 -18.404 1.00 91.69 83 ASP A CA 1
ATOM 680 C C . ASP A 1 83 ? 12.038 -5.774 -17.386 1.00 91.69 83 ASP A C 1
ATOM 682 O O . ASP A 1 83 ? 11.839 -5.998 -16.193 1.00 91.69 83 ASP A O 1
ATOM 686 N N . PHE A 1 84 ? 12.256 -4.543 -17.857 1.00 91.69 84 PHE A N 1
ATOM 687 C CA . PHE A 1 84 ? 12.286 -3.368 -16.996 1.00 91.69 84 PHE A CA 1
ATOM 688 C C . PHE A 1 84 ? 10.926 -3.118 -16.338 1.00 91.69 84 PHE A C 1
ATOM 690 O O . PHE A 1 84 ? 10.856 -2.984 -15.117 1.00 91.69 84 PHE A O 1
ATOM 697 N N . GLN A 1 85 ? 9.834 -3.150 -17.108 1.00 91.31 85 GLN A N 1
ATOM 698 C CA . GLN A 1 85 ? 8.480 -3.014 -16.564 1.00 91.31 85 GLN A CA 1
ATOM 699 C C . GLN A 1 85 ? 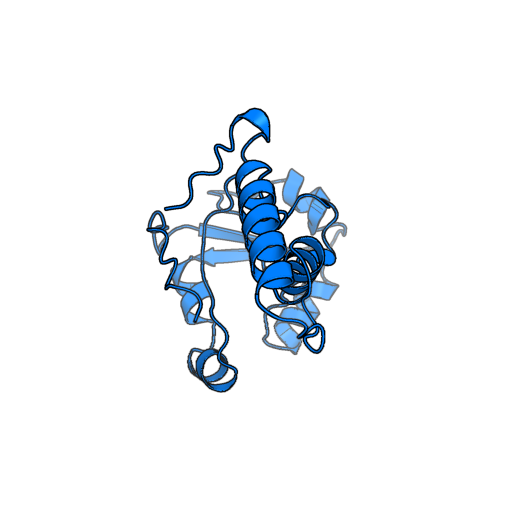8.179 -4.112 -15.537 1.00 91.31 85 GLN A C 1
ATOM 701 O O . GLN A 1 85 ? 7.697 -3.825 -14.443 1.00 91.31 85 GLN A O 1
ATOM 706 N N . GLN A 1 86 ? 8.494 -5.369 -15.864 1.00 91.38 86 GLN A N 1
ATOM 707 C CA . GLN A 1 86 ? 8.303 -6.509 -14.967 1.00 91.38 86 GLN A CA 1
ATOM 708 C C . GLN A 1 86 ? 9.124 -6.368 -13.685 1.00 91.38 86 GLN A C 1
ATOM 710 O O . GLN A 1 86 ? 8.636 -6.683 -12.599 1.00 91.38 86 GLN A O 1
ATOM 715 N N . HIS A 1 87 ? 10.358 -5.879 -13.795 1.00 92.12 87 HIS A N 1
ATOM 716 C CA . HIS A 1 87 ? 11.198 -5.592 -12.645 1.00 92.12 87 HIS A CA 1
ATOM 717 C C . HIS A 1 87 ? 10.567 -4.515 -11.756 1.00 92.12 87 HIS A C 1
ATOM 719 O O . HIS A 1 87 ? 10.505 -4.708 -10.543 1.00 92.12 87 HIS A O 1
ATOM 725 N N . LEU A 1 88 ? 10.045 -3.426 -12.330 1.00 90.69 88 LEU A N 1
ATOM 726 C CA . LEU A 1 88 ? 9.396 -2.364 -11.560 1.00 90.69 88 LEU A CA 1
ATOM 727 C C . LEU A 1 88 ? 8.150 -2.863 -10.819 1.00 90.69 88 LEU A C 1
ATOM 729 O O . LEU A 1 88 ? 8.082 -2.708 -9.603 1.00 90.69 88 LEU A O 1
ATOM 733 N N . ILE A 1 89 ? 7.199 -3.522 -11.492 1.00 91.19 89 ILE A N 1
ATOM 734 C CA . ILE A 1 89 ? 5.941 -3.953 -10.843 1.00 91.19 89 ILE A CA 1
ATOM 735 C C . ILE A 1 89 ? 6.151 -5.037 -9.773 1.00 91.19 89 ILE A C 1
ATOM 737 O O . ILE A 1 89 ? 5.372 -5.130 -8.826 1.00 91.19 89 ILE A O 1
ATOM 741 N N . LYS A 1 90 ? 7.223 -5.835 -9.877 1.00 92.38 90 LYS A N 1
ATOM 742 C CA . LYS A 1 90 ? 7.599 -6.832 -8.857 1.00 92.38 90 LYS A CA 1
ATOM 743 C C . LYS A 1 90 ? 8.331 -6.227 -7.659 1.00 92.38 90 LYS A C 1
ATOM 745 O O . LYS A 1 90 ? 8.436 -6.885 -6.626 1.00 92.38 90 LYS A O 1
ATOM 750 N N . ASN A 1 91 ? 8.842 -5.004 -7.795 1.00 91.00 91 ASN A N 1
ATOM 751 C CA . ASN A 1 91 ? 9.574 -4.285 -6.749 1.00 91.00 91 ASN A CA 1
ATOM 752 C C . ASN A 1 91 ? 8.850 -3.012 -6.276 1.00 91.00 91 ASN A C 1
ATOM 754 O O . ASN A 1 91 ? 9.390 -2.268 -5.458 1.00 91.00 91 ASN A O 1
ATOM 758 N N . ALA A 1 92 ? 7.624 -2.784 -6.747 1.00 90.56 92 ALA A N 1
ATOM 759 C CA . ALA A 1 92 ? 6.724 -1.748 -6.270 1.00 90.56 92 ALA A CA 1
ATOM 760 C C . ALA A 1 92 ? 5.697 -2.354 -5.304 1.00 90.56 92 ALA A C 1
ATOM 762 O O . ALA A 1 92 ? 5.133 -3.424 -5.550 1.00 90.56 92 ALA A O 1
ATOM 763 N N . TYR A 1 93 ? 5.457 -1.654 -4.198 1.00 91.88 93 TYR A N 1
ATOM 764 C CA . TYR A 1 93 ? 4.609 -2.111 -3.104 1.00 91.88 93 TYR A CA 1
ATOM 765 C C . TYR A 1 93 ? 3.641 -0.999 -2.712 1.00 91.88 93 TYR A C 1
ATOM 767 O O . TYR A 1 93 ? 4.055 0.143 -2.522 1.00 91.88 93 TYR A O 1
ATOM 775 N N . ILE A 1 94 ? 2.361 -1.334 -2.573 1.00 92.25 94 ILE A N 1
ATOM 776 C CA . ILE A 1 94 ? 1.279 -0.366 -2.390 1.00 92.25 94 ILE A CA 1
ATOM 777 C C . ILE A 1 94 ? 0.438 -0.727 -1.158 1.00 92.25 94 ILE A C 1
ATOM 779 O O . ILE A 1 94 ? 0.112 -1.891 -0.911 1.00 92.25 94 ILE A O 1
ATOM 783 N N . ASN A 1 95 ? 0.043 0.293 -0.393 1.00 93.56 95 ASN A N 1
ATOM 784 C CA . ASN A 1 95 ? -0.981 0.203 0.646 1.00 93.56 95 ASN A CA 1
ATOM 785 C C . ASN A 1 95 ? -2.015 1.319 0.436 1.00 93.56 95 ASN A C 1
ATOM 787 O O . ASN A 1 95 ? -1.739 2.479 0.720 1.00 93.56 95 ASN A O 1
ATOM 791 N N . CYS A 1 96 ? -3.200 0.961 -0.066 1.00 91.69 96 CYS A N 1
ATOM 792 C CA . CYS A 1 96 ? -4.236 1.941 -0.400 1.00 91.69 96 CYS A CA 1
ATOM 793 C C . CYS A 1 96 ? -5.080 2.341 0.817 1.00 91.69 96 CYS A C 1
ATOM 795 O O . CYS A 1 96 ? -5.486 1.483 1.612 1.00 91.69 96 CYS A O 1
ATOM 797 N N . TRP A 1 97 ? -5.401 3.629 0.889 1.00 93.69 97 TRP A N 1
ATOM 798 C CA . TRP A 1 97 ? -6.371 4.228 1.805 1.00 93.69 97 TRP A CA 1
ATOM 799 C C . TRP A 1 97 ? -7.389 5.021 0.993 1.00 93.69 97 TRP A C 1
ATOM 801 O O . TRP A 1 97 ? -7.072 5.515 -0.088 1.00 93.69 97 TRP A O 1
ATOM 811 N N . HIS A 1 98 ? -8.614 5.118 1.494 1.00 92.06 98 HIS A N 1
ATOM 812 C CA . HIS A 1 98 ? -9.673 5.859 0.831 1.00 92.06 98 HIS A CA 1
ATOM 813 C C . HIS A 1 98 ? -9.850 7.224 1.491 1.00 92.06 98 HIS A C 1
ATOM 815 O O . HIS A 1 98 ? -10.149 7.300 2.680 1.00 92.06 98 HIS A O 1
ATOM 821 N N . GLN A 1 99 ? -9.672 8.292 0.720 1.00 90.19 99 GLN A N 1
ATOM 822 C CA . GLN A 1 99 ? -10.027 9.641 1.143 1.00 90.19 99 GLN A CA 1
ATOM 823 C C . GLN A 1 99 ? -11.548 9.789 1.072 1.00 90.19 99 GLN A C 1
ATOM 825 O O . GLN A 1 99 ? -12.116 9.753 -0.018 1.00 90.19 99 GLN A O 1
ATOM 830 N N . ASN A 1 100 ? -12.203 9.932 2.222 1.00 82.06 100 ASN A N 1
ATOM 831 C CA . ASN A 1 100 ? -13.642 10.172 2.286 1.00 82.06 100 ASN A CA 1
ATOM 832 C C . ASN A 1 100 ? -14.009 10.926 3.565 1.00 82.06 100 ASN A C 1
ATOM 834 O O . ASN A 1 100 ? -13.349 10.755 4.592 1.00 82.06 100 ASN A O 1
ATOM 838 N N . LEU A 1 101 ? -15.070 11.733 3.504 1.00 76.19 101 LEU A N 1
ATOM 839 C CA . LEU A 1 101 ? -15.596 12.424 4.686 1.00 76.19 101 LEU A CA 1
ATOM 840 C C . LEU A 1 101 ? -16.254 11.426 5.647 1.00 76.19 101 LEU A C 1
ATOM 842 O O . LEU A 1 101 ? -15.966 11.444 6.840 1.00 76.19 101 LEU A O 1
ATOM 846 N N . ASP A 1 102 ? -17.033 10.496 5.095 1.00 79.75 102 ASP A N 1
ATOM 847 C CA . ASP A 1 102 ? -17.804 9.507 5.847 1.00 79.75 102 ASP A CA 1
ATOM 848 C C . ASP A 1 10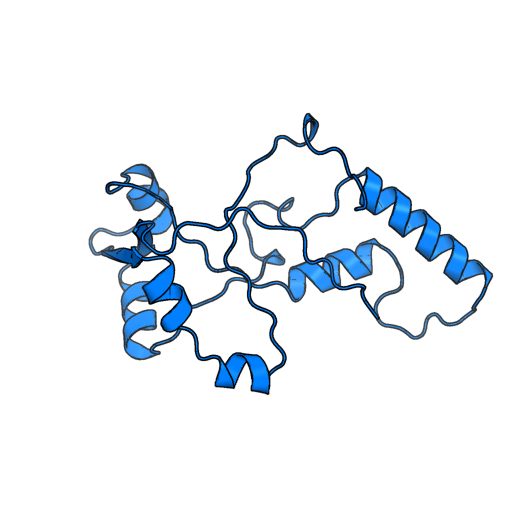2 ? -17.491 8.072 5.401 1.00 79.75 102 ASP A C 1
ATOM 850 O O . ASP A 1 102 ? -16.709 7.821 4.475 1.00 79.75 102 ASP A O 1
ATOM 854 N N . GLU A 1 103 ? -18.111 7.097 6.060 1.00 80.88 103 GLU A N 1
ATOM 855 C CA . GLU A 1 103 ? -18.004 5.705 5.643 1.00 80.88 103 GLU A CA 1
ATOM 856 C C . GLU A 1 103 ? -18.643 5.439 4.264 1.00 80.88 103 GLU A C 1
ATOM 858 O O . GLU A 1 103 ? -19.480 6.196 3.772 1.00 80.88 103 GLU A O 1
ATOM 863 N N . ASN A 1 104 ? -18.235 4.349 3.609 1.00 87.56 104 ASN A N 1
ATOM 864 C CA . ASN A 1 104 ? -18.684 3.989 2.267 1.00 87.56 104 ASN A CA 1
ATOM 865 C C . ASN A 1 104 ? -19.115 2.516 2.205 1.00 87.56 104 ASN A C 1
ATOM 867 O O . ASN A 1 104 ? -18.293 1.608 2.341 1.00 87.56 104 ASN A O 1
ATOM 871 N N . MET A 1 105 ? -20.401 2.283 1.929 1.00 88.69 105 MET A N 1
ATOM 872 C CA . MET A 1 105 ? -20.989 0.938 1.853 1.00 88.69 105 MET A CA 1
ATOM 873 C C . MET A 1 105 ? -20.350 0.044 0.783 1.00 88.69 105 MET A C 1
ATOM 875 O O . MET A 1 105 ? -20.171 -1.150 1.009 1.00 88.69 105 MET A O 1
ATOM 879 N N . VAL A 1 106 ? -19.937 0.606 -0.356 1.00 90.19 106 VAL A N 1
ATOM 880 C CA . VAL A 1 106 ? -19.254 -0.155 -1.416 1.00 90.19 106 VAL A CA 1
ATOM 881 C C . VAL A 1 106 ? -17.890 -0.648 -0.924 1.00 90.19 106 VAL A C 1
ATOM 883 O O . VAL A 1 106 ? -17.478 -1.767 -1.222 1.00 90.19 106 VAL A O 1
ATOM 886 N N . MET A 1 107 ? -17.190 0.151 -0.114 1.00 91.00 107 MET A N 1
ATOM 887 C CA . MET A 1 107 ? -15.903 -0.256 0.456 1.00 91.00 107 MET A CA 1
ATOM 888 C C . MET A 1 107 ? -16.055 -1.357 1.508 1.00 91.00 107 MET A C 1
ATOM 890 O O . MET A 1 107 ? -15.231 -2.276 1.548 1.00 91.00 107 MET A O 1
ATOM 894 N N . TRP A 1 108 ? -17.119 -1.311 2.312 1.00 91.88 108 TRP A N 1
ATOM 895 C CA . TRP A 1 108 ? -17.485 -2.399 3.220 1.00 91.88 108 TRP A CA 1
ATOM 896 C C . TRP A 1 108 ? -17.697 -3.721 2.470 1.00 91.88 108 TRP A C 1
ATOM 898 O O . TRP A 1 108 ? -17.127 -4.745 2.854 1.00 91.88 108 TRP A O 1
ATOM 908 N N . GLU A 1 109 ? -18.439 -3.693 1.363 1.00 90.88 109 GLU A N 1
ATOM 909 C CA . GLU A 1 109 ? -18.703 -4.878 0.542 1.00 90.88 109 GLU A CA 1
ATOM 910 C C . GLU A 1 109 ? -17.420 -5.441 -0.097 1.00 90.88 109 GLU A C 1
ATOM 912 O O . GLU A 1 109 ? -17.139 -6.638 -0.006 1.00 90.88 109 GLU A O 1
ATOM 917 N N . ILE A 1 110 ? -16.589 -4.577 -0.693 1.00 89.62 110 ILE A N 1
ATOM 918 C CA . ILE A 1 110 ? -15.381 -5.000 -1.417 1.00 89.62 110 ILE A CA 1
ATOM 919 C C . ILE A 1 110 ? -14.274 -5.479 -0.467 1.00 89.62 110 ILE A C 1
ATOM 921 O O . ILE A 1 110 ? -13.613 -6.487 -0.747 1.00 89.62 110 ILE A O 1
ATOM 925 N N . TYR A 1 111 ? -14.025 -4.757 0.630 1.00 89.44 111 TYR A N 1
ATOM 926 C CA . TYR A 1 111 ? -12.846 -4.965 1.482 1.00 89.44 111 TYR A CA 1
ATOM 927 C C . TYR A 1 111 ? -13.160 -5.558 2.852 1.00 89.44 111 TYR A C 1
ATOM 929 O O . TYR A 1 111 ? -12.327 -6.300 3.380 1.00 89.44 111 TYR A O 1
ATOM 937 N N . GLY A 1 112 ? -14.335 -5.259 3.407 1.00 87.88 112 GLY A N 1
ATOM 938 C CA . GLY A 1 112 ? -14.810 -5.851 4.648 1.00 87.88 112 GLY A CA 1
ATOM 939 C C . GLY A 1 112 ? -15.072 -7.344 4.468 1.00 87.88 112 GLY A C 1
ATOM 940 O O . GLY A 1 112 ? -14.461 -8.139 5.172 1.00 87.88 112 GLY A O 1
ATOM 941 N N . LYS A 1 113 ? -15.913 -7.738 3.505 1.00 82.12 113 LYS A N 1
ATOM 942 C CA . LYS A 1 113 ? -16.243 -9.138 3.136 1.00 82.12 113 LYS A CA 1
ATOM 943 C C . LYS A 1 113 ? -16.829 -10.049 4.232 1.00 82.12 113 LYS A C 1
ATOM 945 O O . LYS A 1 113 ? -17.265 -11.148 3.902 1.00 82.12 113 LYS A O 1
ATOM 950 N N . THR A 1 114 ? -16.824 -9.652 5.504 1.00 85.50 114 THR A N 1
ATOM 951 C CA . THR A 1 114 ? -17.320 -10.444 6.641 1.00 85.50 114 THR A CA 1
ATOM 952 C C . THR A 1 114 ? -18.152 -9.585 7.587 1.00 85.50 114 THR A C 1
ATOM 954 O O . THR A 1 114 ? -18.021 -8.367 7.591 1.00 85.50 114 THR A O 1
ATOM 957 N N . GLU A 1 115 ? -18.976 -10.208 8.428 1.00 86.50 115 GLU A N 1
ATOM 958 C CA . GLU A 1 115 ? -19.817 -9.486 9.398 1.00 86.50 115 GLU A CA 1
ATOM 959 C C . GLU A 1 115 ? -19.005 -8.752 10.479 1.00 86.50 115 GLU A C 1
ATOM 961 O O . GLU A 1 115 ? -19.430 -7.716 10.974 1.00 86.50 115 GLU A O 1
ATOM 966 N N . ASN A 1 116 ? -17.811 -9.253 10.815 1.00 91.94 116 ASN A N 1
ATOM 967 C CA . ASN A 1 116 ? -16.945 -8.684 11.858 1.00 91.94 116 ASN A CA 1
ATOM 968 C C . ASN A 1 116 ? -15.864 -7.754 11.299 1.00 91.94 116 ASN A C 1
ATOM 970 O O . ASN A 1 116 ? -14.784 -7.607 11.876 1.00 91.94 116 ASN A O 1
ATOM 974 N N . SER A 1 117 ? -16.108 -7.194 10.124 1.00 94.88 117 SER A N 1
ATOM 975 C CA . SER A 1 117 ? -15.163 -6.290 9.492 1.00 94.88 117 SER A CA 1
ATOM 976 C C . SER A 1 117 ? -15.101 -4.964 10.236 1.00 94.88 117 SER A C 1
ATOM 978 O O . SER A 1 117 ? -16.035 -4.564 10.925 1.00 94.88 117 SER A O 1
ATOM 980 N N . VAL A 1 118 ? -13.985 -4.264 10.075 1.00 95.06 118 VAL A N 1
ATOM 981 C CA . VAL A 1 118 ? -13.748 -2.980 10.731 1.00 95.06 118 VAL A CA 1
ATOM 982 C C . VAL A 1 118 ? -13.291 -1.940 9.724 1.00 95.06 118 VAL A C 1
ATOM 984 O O . VAL A 1 118 ? -12.674 -2.263 8.704 1.00 95.06 118 VAL A O 1
ATOM 987 N N . ALA A 1 119 ? -13.543 -0.680 10.054 1.00 95.06 119 ALA A N 1
ATOM 988 C CA . ALA A 1 119 ? -12.975 0.458 9.364 1.00 95.06 119 ALA A CA 1
ATOM 989 C C . ALA A 1 119 ? -12.011 1.185 10.307 1.00 95.06 119 ALA A C 1
ATOM 991 O O . ALA A 1 119 ? -12.336 1.465 11.459 1.00 95.06 119 ALA A O 1
ATOM 992 N N . ILE A 1 120 ? -10.807 1.461 9.817 1.00 95.25 120 ILE A N 1
ATOM 993 C CA . ILE A 1 120 ? -9.820 2.298 10.494 1.00 95.25 120 ILE A CA 1
ATOM 994 C C . ILE A 1 120 ? -9.929 3.691 9.896 1.00 95.25 120 ILE A C 1
ATOM 996 O O . ILE A 1 120 ? -9.815 3.833 8.679 1.00 95.25 120 ILE A O 1
ATOM 1000 N N . GLN A 1 121 ? -10.095 4.691 10.754 1.00 95.69 121 GLN A N 1
ATOM 1001 C CA . GLN A 1 121 ? -10.020 6.100 10.393 1.00 95.69 121 GLN A CA 1
ATOM 1002 C C . GLN A 1 121 ? -8.702 6.689 10.911 1.00 95.69 121 GLN A C 1
ATOM 1004 O O . GLN A 1 121 ? -8.275 6.389 12.026 1.00 95.69 121 GLN A O 1
ATOM 1009 N N . THR A 1 122 ? -8.039 7.499 10.093 1.00 95.25 122 THR A N 1
ATOM 1010 C CA . THR A 1 122 ? -6.803 8.211 10.445 1.00 95.25 122 THR A CA 1
ATOM 1011 C C . THR A 1 122 ? -6.687 9.496 9.621 1.00 95.25 122 THR A C 1
ATOM 1013 O O . THR A 1 122 ? -7.575 9.797 8.823 1.00 95.25 122 THR A O 1
ATOM 1016 N N . THR A 1 123 ? -5.606 10.249 9.797 1.00 94.50 123 THR A N 1
ATOM 1017 C CA . THR A 1 123 ? -5.254 11.396 8.952 1.00 94.50 123 THR A CA 1
ATOM 1018 C C . THR A 1 123 ? -4.014 11.081 8.119 1.00 94.50 123 THR A C 1
ATOM 1020 O O . THR A 1 123 ? -3.250 10.166 8.444 1.00 94.50 123 THR A O 1
ATOM 1023 N N . VAL A 1 124 ? -3.788 11.834 7.039 1.00 92.50 124 VAL A N 1
ATOM 1024 C CA . VAL A 1 124 ? -2.548 11.735 6.246 1.00 92.50 124 VAL A CA 1
ATOM 1025 C C . VAL A 1 124 ? -1.320 11.902 7.138 1.00 92.50 124 VAL A C 1
ATOM 1027 O O . VAL A 1 124 ? -0.381 11.109 7.039 1.00 92.50 124 VAL A O 1
ATOM 1030 N N . LYS A 1 125 ? -1.357 12.878 8.051 1.00 92.81 125 LYS A N 1
ATOM 1031 C CA . LYS A 1 125 ? -0.285 13.127 9.013 1.00 92.81 125 LYS A CA 1
ATOM 1032 C C . LYS A 1 125 ? -0.022 11.931 9.921 1.00 92.81 125 LYS A C 1
ATOM 1034 O O . LYS A 1 125 ? 1.103 11.436 9.949 1.00 92.81 125 LYS A O 1
ATOM 1039 N N . ASP A 1 126 ? -1.041 11.449 10.630 1.00 94.56 126 ASP A N 1
ATOM 1040 C CA . ASP A 1 126 ? -0.875 10.363 11.604 1.00 94.56 126 ASP A CA 1
ATOM 1041 C C . ASP A 1 126 ? -0.373 9.083 10.923 1.00 94.56 126 ASP A C 1
ATOM 1043 O O . ASP A 1 126 ? 0.501 8.380 11.440 1.00 94.56 126 ASP A O 1
ATOM 1047 N N . LEU A 1 127 ? -0.877 8.796 9.718 1.00 93.31 127 LEU A N 1
ATOM 1048 C CA . LEU A 1 127 ? -0.417 7.664 8.927 1.00 93.31 127 LEU A CA 1
ATOM 1049 C C . LEU A 1 127 ? 1.048 7.832 8.502 1.00 93.31 127 LEU A C 1
ATOM 1051 O O . LEU A 1 127 ? 1.830 6.890 8.648 1.00 93.31 127 LEU A O 1
ATOM 1055 N N . ALA A 1 128 ? 1.442 9.006 8.004 1.00 90.31 128 ALA A N 1
ATOM 1056 C CA . ALA A 1 128 ? 2.820 9.278 7.603 1.00 90.31 128 ALA A CA 1
ATOM 1057 C C . ALA A 1 128 ? 3.795 9.213 8.793 1.00 90.31 128 ALA A C 1
ATOM 1059 O O . ALA A 1 128 ? 4.891 8.659 8.670 1.00 90.31 128 ALA A O 1
ATOM 1060 N N . GLU A 1 129 ? 3.391 9.722 9.958 1.00 90.38 129 GLU A N 1
ATOM 1061 C CA . GLU A 1 129 ? 4.173 9.678 11.197 1.00 90.38 129 GLU A CA 1
ATOM 1062 C C . GLU A 1 129 ? 4.270 8.262 11.787 1.00 90.38 129 GLU A C 1
ATOM 1064 O O . GLU A 1 129 ? 5.275 7.932 12.423 1.00 90.38 129 GLU A O 1
ATOM 1069 N N . SER A 1 130 ? 3.294 7.386 11.513 1.00 91.00 130 SER A N 1
ATOM 1070 C CA . SER A 1 130 ? 3.326 5.979 11.938 1.00 91.00 130 SER A CA 1
ATOM 1071 C C . SER A 1 130 ? 4.424 5.146 11.256 1.00 91.00 130 SER A C 1
ATOM 1073 O O . SER A 1 130 ? 4.791 4.073 11.746 1.00 91.00 130 SER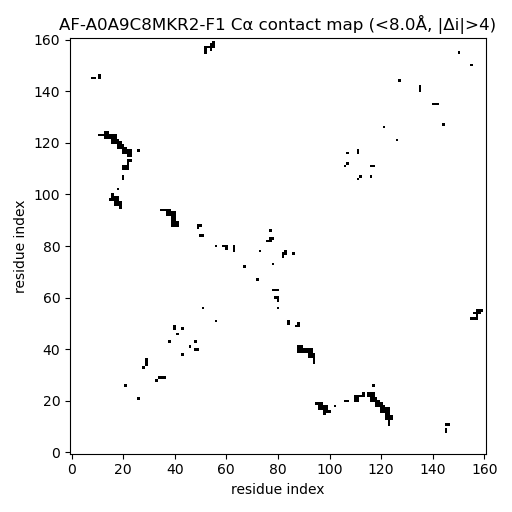 A O 1
ATOM 1075 N N . VAL A 1 131 ? 4.981 5.624 10.135 1.00 87.19 131 VAL A N 1
ATOM 1076 C CA . VAL A 1 131 ? 6.016 4.913 9.376 1.00 87.19 131 VAL A CA 1
ATOM 1077 C C . VAL A 1 131 ? 7.418 5.277 9.880 1.00 87.19 131 VAL A C 1
ATOM 1079 O O . VAL A 1 131 ? 7.872 6.420 9.819 1.00 87.19 131 VAL A O 1
ATOM 1082 N N . SER A 1 132 ? 8.167 4.265 10.325 1.00 82.56 132 SER A N 1
ATOM 1083 C CA . SER A 1 132 ? 9.535 4.416 10.839 1.00 82.56 132 SER A CA 1
ATOM 1084 C C . SER A 1 132 ? 10.517 4.911 9.768 1.00 82.56 132 SER A C 1
ATOM 1086 O O . SER A 1 132 ? 11.052 4.144 8.962 1.00 82.56 132 SER A O 1
ATOM 1088 N N . LYS A 1 133 ? 10.857 6.206 9.819 1.00 81.75 133 LYS A N 1
ATOM 1089 C CA . LYS A 1 133 ? 11.889 6.820 8.958 1.00 81.75 133 LYS A CA 1
ATOM 1090 C C . LYS A 1 133 ? 13.255 6.130 9.088 1.00 81.75 133 LYS A C 1
ATOM 1092 O O . LYS A 1 133 ? 14.049 6.147 8.147 1.00 81.75 133 LYS A O 1
ATOM 1097 N N . LYS A 1 134 ? 13.544 5.520 10.244 1.00 83.62 134 LYS A N 1
ATOM 1098 C CA . LYS A 1 134 ? 14.782 4.764 10.489 1.00 83.62 134 LYS A CA 1
ATOM 1099 C C . LYS A 1 134 ? 14.840 3.502 9.629 1.00 83.62 134 LYS A C 1
ATOM 1101 O O . LYS A 1 134 ? 15.875 3.241 9.019 1.00 83.62 134 LYS A O 1
ATOM 1106 N N . ASP A 1 135 ? 13.742 2.755 9.555 1.00 80.88 135 ASP A N 1
ATOM 1107 C CA . ASP A 1 135 ? 13.684 1.520 8.770 1.00 80.88 135 ASP A CA 1
ATOM 1108 C C . ASP A 1 135 ? 13.731 1.814 7.269 1.00 80.88 135 ASP A C 1
ATOM 1110 O O . ASP A 1 135 ? 14.478 1.158 6.542 1.00 80.88 135 ASP A O 1
ATOM 1114 N N . LEU A 1 136 ? 13.046 2.871 6.816 1.00 82.06 136 LEU A N 1
ATOM 1115 C CA . LEU A 1 136 ? 13.108 3.310 5.417 1.00 82.06 136 LEU A CA 1
ATOM 1116 C C . LEU A 1 136 ? 14.540 3.644 4.982 1.00 82.06 136 LEU A C 1
ATOM 1118 O O . LEU A 1 136 ? 15.001 3.167 3.945 1.00 82.06 136 LEU A O 1
ATOM 1122 N N . LYS A 1 137 ? 15.282 4.394 5.809 1.00 83.69 137 LYS A N 1
ATOM 1123 C CA . LYS A 1 137 ? 16.696 4.712 5.550 1.00 83.69 137 LYS A CA 1
ATOM 1124 C C . LYS A 1 137 ? 17.580 3.467 5.567 1.00 83.69 137 LYS A C 1
ATOM 1126 O O . LYS A 1 137 ? 18.427 3.318 4.691 1.00 83.69 137 LYS A O 1
ATOM 1131 N N . LYS A 1 138 ? 17.378 2.567 6.538 1.00 84.50 138 LYS A N 1
ATOM 1132 C CA . LYS A 1 138 ? 18.165 1.333 6.685 1.00 84.50 138 LYS A CA 1
ATOM 1133 C C . LYS A 1 138 ? 18.093 0.459 5.433 1.00 84.50 138 LYS A C 1
ATOM 1135 O O . LYS A 1 138 ? 19.120 -0.041 4.986 1.00 84.50 138 LYS A O 1
ATOM 1140 N N . TYR A 1 139 ? 16.898 0.292 4.873 1.00 81.69 139 TYR A N 1
ATOM 1141 C CA . TYR A 1 139 ? 16.670 -0.568 3.709 1.00 81.69 139 TYR A CA 1
ATOM 1142 C C . TYR A 1 139 ? 16.639 0.194 2.378 1.00 81.69 139 TYR A C 1
ATOM 1144 O O . TYR A 1 139 ? 16.378 -0.405 1.341 1.00 81.69 139 TYR A O 1
ATOM 1152 N N . LYS A 1 140 ? 16.938 1.501 2.394 1.00 85.62 140 LYS A N 1
ATOM 1153 C CA . LYS A 1 140 ? 16.933 2.386 1.217 1.00 85.62 140 LYS A CA 1
ATOM 1154 C C . LYS A 1 140 ? 15.600 2.375 0.454 1.00 85.62 140 LYS A C 1
ATOM 1156 O O . LYS A 1 140 ? 15.582 2.566 -0.761 1.00 85.62 140 LYS A O 1
ATOM 1161 N N . TYR A 1 141 ? 14.487 2.181 1.162 1.00 82.38 141 TYR A N 1
ATOM 1162 C CA . TYR A 1 141 ? 13.162 2.294 0.563 1.00 82.38 141 TYR A CA 1
ATOM 1163 C C . TYR A 1 141 ? 12.801 3.764 0.375 1.00 82.38 141 TYR A C 1
ATOM 1165 O O . TYR A 1 141 ? 12.901 4.567 1.305 1.00 82.38 141 TYR A O 1
ATOM 1173 N N . LYS A 1 142 ? 12.341 4.099 -0.829 1.00 84.88 142 LYS A N 1
ATOM 1174 C CA . LYS A 1 142 ? 11.626 5.347 -1.089 1.00 84.88 142 LYS A CA 1
ATOM 1175 C C . LYS A 1 142 ? 10.143 5.090 -0.841 1.00 84.88 142 LYS A C 1
ATOM 1177 O O . LYS A 1 142 ? 9.608 4.101 -1.333 1.00 84.88 142 LYS A O 1
ATOM 1182 N N . VAL A 1 143 ? 9.506 5.959 -0.066 1.00 84.94 143 VAL A N 1
ATOM 1183 C CA . VAL A 1 143 ? 8.065 5.915 0.204 1.00 84.94 143 VAL A CA 1
ATOM 1184 C C . VAL A 1 143 ? 7.481 7.246 -0.223 1.00 84.94 143 VAL A C 1
ATOM 1186 O O . VAL A 1 143 ? 8.076 8.288 0.046 1.00 84.94 143 VAL A O 1
ATOM 1189 N N . ALA A 1 144 ? 6.332 7.184 -0.881 1.00 86.75 144 ALA A N 1
ATOM 1190 C CA . ALA A 1 144 ? 5.546 8.339 -1.264 1.00 86.75 144 ALA A CA 1
ATOM 1191 C C . ALA A 1 144 ? 4.103 8.126 -0.794 1.00 86.75 144 ALA A C 1
ATOM 1193 O O . ALA A 1 144 ? 3.613 6.994 -0.778 1.00 86.75 144 ALA A O 1
ATOM 1194 N N . PHE A 1 145 ? 3.457 9.216 -0.396 1.00 86.44 145 PHE A N 1
ATOM 1195 C CA . PHE A 1 145 ? 2.037 9.265 -0.073 1.00 86.44 145 PHE A CA 1
ATOM 1196 C C . PHE A 1 145 ? 1.386 10.124 -1.143 1.00 86.44 145 PHE A C 1
ATOM 1198 O O . PHE A 1 145 ? 1.587 11.331 -1.164 1.00 86.44 145 PHE A O 1
ATOM 1205 N N . GLU A 1 146 ? 0.678 9.480 -2.064 1.00 86.12 146 GLU A N 1
A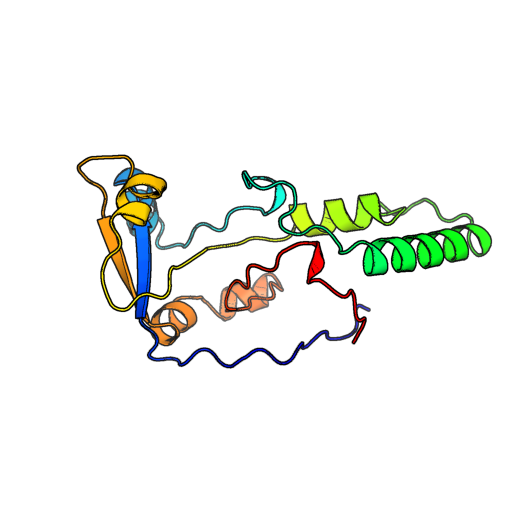TOM 1206 C CA . GLU A 1 146 ? 0.206 10.117 -3.290 1.00 86.12 146 GLU A CA 1
ATOM 1207 C C . GLU A 1 146 ? -1.258 9.759 -3.543 1.00 86.12 146 GLU A C 1
ATOM 1209 O O . GLU A 1 146 ? -1.664 8.618 -3.275 1.00 86.12 146 GLU A O 1
ATOM 1214 N N . PRO A 1 147 ? -2.063 10.697 -4.072 1.00 84.62 147 PRO A N 1
ATOM 1215 C CA . PRO A 1 147 ? -3.425 10.391 -4.455 1.00 84.62 147 PRO A CA 1
ATOM 1216 C C . PRO A 1 147 ? -3.406 9.488 -5.690 1.00 84.62 147 PRO A C 1
ATOM 1218 O O . PRO A 1 147 ? -2.663 9.711 -6.647 1.00 84.62 147 PRO A O 1
ATOM 1221 N N . VAL A 1 148 ? -4.260 8.467 -5.695 1.00 81.12 148 VAL A N 1
ATOM 1222 C CA . VAL A 1 148 ? -4.444 7.624 -6.880 1.00 81.12 148 VAL A CA 1
ATOM 1223 C C . VAL A 1 148 ? -5.326 8.372 -7.873 1.00 81.12 148 VAL A C 1
ATOM 1225 O O . VAL A 1 148 ? -6.482 8.679 -7.581 1.00 81.12 148 VAL A O 1
ATOM 1228 N N . ILE A 1 149 ? -4.788 8.646 -9.060 1.00 75.06 149 ILE A N 1
ATOM 1229 C CA . ILE A 1 149 ? -5.515 9.315 -10.140 1.00 75.06 149 ILE A CA 1
ATOM 1230 C C . ILE A 1 149 ? -5.921 8.264 -11.171 1.00 75.06 149 ILE A C 1
ATOM 1232 O O . ILE A 1 149 ? -5.090 7.771 -11.932 1.00 75.06 149 ILE A O 1
ATOM 1236 N N . TYR A 1 150 ? -7.213 7.953 -11.228 1.00 71.25 150 TYR A N 1
ATOM 1237 C CA . TYR A 1 150 ? -7.762 7.110 -12.284 1.00 71.25 150 TYR A CA 1
ATOM 1238 C C . TYR A 1 150 ? -7.960 7.944 -13.548 1.00 71.25 150 TYR A C 1
ATOM 1240 O O . TYR A 1 150 ? -8.825 8.817 -13.601 1.00 71.25 150 TYR A O 1
ATOM 1248 N N . LYS A 1 151 ? -7.149 7.670 -14.571 1.00 69.06 151 LYS A N 1
ATOM 1249 C CA . LYS A 1 151 ? -7.310 8.228 -15.918 1.00 69.06 151 LYS A CA 1
ATOM 1250 C C . LYS A 1 151 ? -7.795 7.134 -16.856 1.00 69.06 151 LYS A C 1
ATOM 1252 O O . LYS A 1 151 ? -7.379 5.982 -16.724 1.00 69.06 151 LYS A O 1
ATOM 1257 N N . LYS A 1 152 ? -8.649 7.480 -17.820 1.00 66.62 152 LYS A N 1
ATOM 1258 C CA . LYS A 1 152 ? -8.927 6.563 -18.929 1.00 66.62 152 LYS A CA 1
ATOM 1259 C C . LYS A 1 152 ? -7.681 6.479 -19.798 1.00 66.62 152 LYS A C 1
ATOM 1261 O O . LYS A 1 152 ? -6.944 7.452 -19.909 1.00 66.62 152 LYS A O 1
ATOM 1266 N N . LEU A 1 153 ? -7.464 5.328 -20.430 1.00 60.28 153 LEU A N 1
ATOM 1267 C CA . LEU A 1 153 ? -6.292 5.101 -21.280 1.00 60.28 153 LEU A CA 1
ATOM 1268 C C . LEU A 1 153 ? -6.160 6.168 -22.384 1.00 60.28 153 LEU A C 1
ATOM 1270 O O . LEU A 1 153 ? -5.054 6.585 -22.705 1.00 60.28 153 LEU A O 1
ATOM 1274 N N . GLU A 1 154 ? -7.295 6.633 -22.903 1.00 65.38 154 GLU A N 1
ATOM 1275 C CA . GLU A 1 154 ? -7.412 7.688 -23.918 1.00 65.38 154 GLU A CA 1
ATOM 1276 C C . GLU A 1 154 ? -6.884 9.056 -23.440 1.00 65.38 154 GLU A C 1
ATOM 1278 O O . GLU A 1 154 ? -6.433 9.855 -24.255 1.00 65.38 154 GLU A O 1
ATOM 1283 N N . ASP A 1 155 ? -6.887 9.307 -22.126 1.00 66.62 155 ASP A N 1
ATOM 1284 C CA . ASP A 1 155 ? -6.524 10.591 -21.510 1.00 66.62 155 ASP A CA 1
ATOM 1285 C C . ASP A 1 155 ? -5.057 10.637 -21.030 1.00 66.62 155 ASP A C 1
ATOM 1287 O O . ASP A 1 155 ? -4.594 11.646 -20.485 1.00 66.62 155 ASP A O 1
ATOM 1291 N N . ILE A 1 156 ? -4.308 9.537 -21.167 1.00 64.00 156 ILE A N 1
ATOM 1292 C CA . ILE A 1 156 ? -2.917 9.438 -20.708 1.00 64.00 156 ILE A CA 1
ATOM 1293 C C . ILE A 1 156 ? -1.981 9.800 -21.866 1.00 64.00 156 ILE A C 1
ATOM 1295 O O . ILE A 1 156 ? -1.492 8.928 -22.580 1.00 64.00 156 ILE A O 1
ATOM 1299 N N . LEU A 1 157 ? -1.695 11.097 -22.021 1.00 56.88 157 LEU A N 1
ATOM 1300 C CA . LEU A 1 157 ? -0.562 11.567 -22.827 1.00 56.88 157 LEU A CA 1
ATOM 1301 C C . LEU A 1 157 ? 0.734 11.250 -22.067 1.00 56.88 157 LEU A C 1
ATOM 1303 O O . LEU A 1 157 ? 0.937 11.713 -20.942 1.00 56.88 157 LEU A O 1
ATOM 1307 N N . GLY A 1 158 ? 1.601 10.433 -22.655 1.00 54.78 158 GLY A N 1
ATOM 1308 C CA . GLY A 1 158 ? 2.891 10.036 -22.101 1.00 54.78 158 GLY A CA 1
ATOM 1309 C C . GLY A 1 158 ? 3.932 11.135 -22.279 1.00 54.78 158 GLY A C 1
ATOM 1310 O O . GLY A 1 158 ? 4.911 10.971 -23.001 1.00 54.78 158 GLY A O 1
ATOM 1311 N N . GLN A 1 159 ? 3.745 12.260 -21.592 1.00 43.94 159 GLN A N 1
ATOM 1312 C CA . GLN A 1 159 ? 4.770 13.296 -21.544 1.00 43.94 159 GLN A CA 1
ATOM 1313 C C . GLN A 1 159 ? 5.899 12.860 -20.608 1.00 43.94 159 GLN A C 1
ATOM 1315 O O . GLN A 1 159 ? 5.702 12.675 -19.408 1.00 43.94 159 GLN A O 1
ATOM 1320 N N . LEU A 1 160 ? 7.091 12.686 -21.176 1.00 36.22 160 LEU A N 1
ATOM 1321 C CA . LEU A 1 160 ? 8.335 12.610 -20.419 1.00 36.22 160 LEU A CA 1
ATOM 1322 C C . LEU A 1 160 ? 8.664 14.032 -19.945 1.00 36.22 160 LEU A C 1
ATOM 1324 O O . LEU A 1 160 ? 9.088 14.859 -20.749 1.00 36.22 160 LEU A O 1
ATOM 1328 N N . THR A 1 161 ? 8.402 14.323 -18.671 1.00 32.47 161 THR A N 1
ATOM 1329 C CA . THR A 1 161 ? 8.954 15.497 -17.972 1.00 32.47 161 THR A CA 1
ATOM 1330 C C . THR A 1 161 ? 10.314 15.178 -17.387 1.00 32.47 161 THR A C 1
ATOM 1332 O O . THR A 1 161 ? 10.413 14.093 -16.766 1.00 32.47 161 THR A O 1
#

pLDDT: mean 82.0, std 16.93, range [24.97, 97.75]

Nearest PDB structures (foldseek):
  7xz3-assembly1_A  TM=2.970E-01  e=9.893E+00  Thermobaculum terrenum

Secondary structure (DSSP, 8-state):
-------------TT-EEEEEE-HHHHHHHHHHT----EEGGGSS-TTTTPPPHHHHHHHHHHHHHHHHH---TTSS--SHHHHHHHHHHH-EE---EE-SS--HHHIIIII-STT-EEEEEEHHHHHHTS-HHHHHHTT------------GGG------

Mean predicted aligned error: 8.34 Å

Sequence (161 aa):
MFPELIAKSAEIDEGTVLWKYLDLSKFISLLSKKSLWLARVDTFKDKHEGMFPLEMKQTLDKIYKEFEKEENTKDGPIQNTTDFQQHLIKNAYINCWHQNLDENMVMWEIYGKTENSVAIQTTVKDLAESVSKKDLKKYKYKVAFEPVIYKKLEDILGQLT

Radius of gyration: 19.26 Å; Cα contacts (8 Å, |Δi|>4): 143; chains: 1; bounding box: 48×30×48 Å

Foldseek 3Di:
DPPPPPPPADPDDQQFKWKDKAAPVVVCVCVVVVDDAWAQQCPDPDNCRQDDQPVVQVVQQVVLVVVVVVDPPPPDQQRGSVSVSVVPSRPDTDDDIDGDPDDDPVNCVPHHVDPRMDMDMDGNNVVVVSDDPPVCVVVVPDDDDHDDDDDDSVRDDPDDD